Protein AF-A0A8J6KHP9-F1 (afdb_monomer)

Structure (mmCIF, N/CA/C/O backbone):
data_AF-A0A8J6KHP9-F1
#
_entry.id   AF-A0A8J6KHP9-F1
#
loop_
_atom_site.group_PDB
_atom_site.id
_atom_site.type_symbol
_atom_site.label_atom_id
_atom_site.label_alt_id
_atom_site.label_comp_id
_atom_site.label_asym_id
_atom_site.label_entity_id
_atom_site.label_seq_id
_atom_site.pdbx_PDB_ins_code
_atom_site.Cartn_x
_atom_site.Cartn_y
_atom_site.Cartn_z
_atom_site.occupancy
_atom_site.B_iso_or_equiv
_atom_site.auth_seq_id
_atom_site.auth_comp_id
_atom_site.auth_asym_id
_atom_site.auth_atom_id
_atom_site.pdbx_PDB_model_num
ATOM 1 N N . MET A 1 1 ? 7.158 -9.880 22.405 1.00 41.91 1 MET A N 1
ATOM 2 C CA . MET A 1 1 ? 7.813 -11.017 21.715 1.00 41.91 1 MET A CA 1
ATOM 3 C C . MET A 1 1 ? 7.104 -11.278 20.381 1.00 41.91 1 MET A C 1
ATOM 5 O O . MET A 1 1 ? 6.634 -12.377 20.151 1.00 41.91 1 MET A O 1
ATOM 9 N N . MET A 1 2 ? 6.993 -10.249 19.528 1.00 43.53 2 MET A N 1
ATOM 10 C CA . MET A 1 2 ? 6.227 -10.294 18.264 1.00 43.53 2 MET A CA 1
ATOM 11 C C . MET A 1 2 ? 7.138 -10.132 17.031 1.00 43.53 2 MET A C 1
ATOM 13 O O . MET A 1 2 ? 6.866 -10.678 15.973 1.00 43.53 2 MET A O 1
ATOM 17 N N . TYR A 1 3 ? 8.308 -9.507 17.210 1.00 37.44 3 TYR A N 1
ATOM 18 C CA . TYR A 1 3 ? 9.297 -9.254 16.154 1.00 37.44 3 TYR A CA 1
ATOM 19 C C . TYR A 1 3 ? 10.010 -10.499 15.593 1.00 37.44 3 TYR A C 1
ATOM 21 O O . TYR A 1 3 ? 10.637 -10.418 14.544 1.00 37.44 3 TYR A O 1
ATOM 29 N N . VAL A 1 4 ? 9.942 -11.652 16.269 1.00 40.34 4 VAL A N 1
ATOM 30 C CA . VAL A 1 4 ? 10.718 -12.851 15.885 1.00 40.34 4 VAL A CA 1
ATOM 31 C C . VAL A 1 4 ? 9.944 -13.781 14.940 1.00 40.34 4 VAL A C 1
ATOM 33 O O . VAL A 1 4 ? 10.559 -14.576 14.233 1.00 40.34 4 VAL A O 1
ATOM 36 N N . PHE A 1 5 ? 8.613 -13.674 14.866 1.00 41.16 5 PHE A N 1
ATOM 37 C CA . PHE A 1 5 ? 7.814 -14.570 14.019 1.00 41.16 5 PHE A CA 1
ATOM 38 C C . PHE A 1 5 ? 7.846 -14.166 12.533 1.00 41.16 5 PHE A C 1
ATOM 40 O O . PHE A 1 5 ? 7.834 -15.023 11.656 1.00 41.16 5 PHE A O 1
ATOM 47 N N . LEU A 1 6 ? 8.025 -12.872 12.247 1.00 47.81 6 LEU A N 1
ATOM 48 C CA . LEU A 1 6 ? 7.967 -12.319 10.889 1.00 47.81 6 LEU A CA 1
ATOM 49 C C . LEU A 1 6 ? 9.156 -12.731 9.988 1.00 47.81 6 LEU A C 1
ATOM 51 O O . LEU A 1 6 ? 9.051 -12.731 8.762 1.00 47.81 6 LEU A O 1
ATOM 55 N N . MET A 1 7 ? 10.299 -13.110 10.575 1.00 47.34 7 MET A N 1
ATOM 56 C CA . MET A 1 7 ? 11.555 -13.321 9.834 1.00 47.34 7 MET A CA 1
ATOM 57 C C . MET A 1 7 ? 11.634 -14.637 9.041 1.00 47.34 7 MET A C 1
ATOM 59 O O . MET A 1 7 ? 12.557 -14.794 8.245 1.00 47.34 7 MET A O 1
ATOM 63 N N . HIS A 1 8 ? 10.700 -15.576 9.227 1.00 51.94 8 HIS A N 1
ATOM 64 C CA . HIS A 1 8 ? 10.710 -16.860 8.506 1.00 51.94 8 HIS A CA 1
ATOM 65 C C . HIS A 1 8 ? 9.834 -16.878 7.238 1.00 51.94 8 HIS A C 1
ATOM 67 O O . HIS A 1 8 ? 9.860 -17.871 6.513 1.00 51.94 8 HIS A O 1
ATOM 73 N N . VAL A 1 9 ? 9.090 -15.801 6.946 1.00 56.47 9 VAL A N 1
ATOM 74 C CA . VAL A 1 9 ? 8.057 -15.783 5.885 1.00 56.47 9 VAL A CA 1
ATOM 75 C C . VAL A 1 9 ? 8.343 -14.761 4.775 1.00 56.47 9 VAL A C 1
ATOM 77 O O . VAL A 1 9 ? 7.897 -14.937 3.642 1.00 56.47 9 VAL A O 1
ATOM 80 N N . ILE A 1 10 ? 9.127 -13.711 5.045 1.00 73.19 10 ILE A N 1
ATOM 81 C CA . ILE A 1 10 ? 9.343 -12.631 4.073 1.00 73.19 10 ILE A CA 1
ATOM 82 C C . ILE A 1 10 ? 10.492 -12.983 3.121 1.00 73.19 10 ILE A C 1
ATOM 84 O O . ILE A 1 10 ? 11.666 -12.991 3.492 1.00 73.19 10 ILE A O 1
ATOM 88 N N . SER A 1 11 ? 10.148 -13.243 1.859 1.00 86.81 11 SER A N 1
ATOM 89 C CA . SER A 1 11 ? 11.133 -13.473 0.803 1.00 86.81 11 SER A CA 1
ATOM 90 C C . SER A 1 11 ? 11.884 -12.182 0.445 1.00 86.81 11 SER A C 1
ATOM 92 O O . SER A 1 11 ? 11.356 -11.074 0.565 1.00 86.81 11 SER A O 1
ATOM 94 N N . LEU A 1 12 ? 13.104 -12.316 -0.091 1.00 92.25 12 LEU A N 1
ATOM 95 C CA . LEU A 1 12 ? 13.861 -11.174 -0.624 1.00 92.25 12 LEU A CA 1
ATOM 96 C C . LEU A 1 12 ? 13.064 -10.403 -1.692 1.00 92.25 12 LEU A C 1
ATOM 98 O O . LEU A 1 12 ? 13.215 -9.192 -1.821 1.00 92.25 12 LEU A O 1
ATOM 102 N N . ARG A 1 13 ? 12.198 -11.092 -2.444 1.00 92.94 13 ARG A N 1
ATOM 103 C CA . ARG A 1 13 ? 11.340 -10.465 -3.453 1.00 92.94 13 ARG A CA 1
ATOM 104 C C . ARG A 1 13 ? 10.256 -9.598 -2.815 1.00 92.94 13 ARG A C 1
ATOM 106 O O . ARG A 1 13 ? 10.065 -8.483 -3.278 1.00 92.94 13 ARG A O 1
ATOM 113 N N . CYS A 1 14 ? 9.623 -10.050 -1.728 1.00 95.31 14 CYS A N 1
ATOM 114 C CA . CYS A 1 14 ? 8.669 -9.228 -0.973 1.00 95.31 14 CYS A CA 1
ATOM 115 C C . CYS A 1 14 ? 9.326 -7.941 -0.455 1.00 95.31 14 CYS A C 1
ATOM 117 O O . CYS A 1 14 ? 8.735 -6.874 -0.566 1.00 95.31 14 CYS A O 1
ATOM 119 N N . ILE A 1 15 ? 10.568 -8.024 0.041 1.00 95.62 15 ILE A N 1
ATOM 120 C CA . ILE A 1 15 ? 11.327 -6.842 0.489 1.00 95.62 15 ILE A CA 1
ATOM 121 C C . ILE A 1 15 ? 11.543 -5.869 -0.673 1.00 95.62 15 ILE A C 1
ATOM 123 O O . ILE A 1 15 ? 11.303 -4.675 -0.535 1.00 95.62 15 ILE A O 1
ATOM 127 N N . LYS A 1 16 ? 11.972 -6.372 -1.836 1.00 96.75 16 LYS A N 1
ATOM 128 C CA . LYS A 1 16 ? 12.183 -5.537 -3.025 1.00 96.75 16 LYS A CA 1
ATOM 129 C C . LYS A 1 16 ? 10.888 -4.882 -3.516 1.00 96.75 16 LYS A C 1
ATOM 131 O O . LYS A 1 16 ? 10.909 -3.701 -3.833 1.00 96.75 16 LYS A O 1
ATOM 136 N N . LEU A 1 17 ? 9.778 -5.622 -3.542 1.00 97.56 17 LEU A N 1
ATOM 137 C CA . LEU A 1 17 ? 8.459 -5.086 -3.891 1.00 97.56 17 LEU A CA 1
ATOM 138 C C . LEU A 1 17 ? 8.041 -3.973 -2.921 1.00 97.56 17 LEU A C 1
ATOM 140 O O . LEU A 1 17 ? 7.697 -2.885 -3.368 1.00 97.56 17 LEU A O 1
ATOM 144 N N . ALA A 1 18 ? 8.159 -4.205 -1.610 1.00 96.69 18 ALA A N 1
ATOM 145 C CA . ALA A 1 18 ? 7.829 -3.210 -0.591 1.00 96.69 18 ALA A CA 1
ATOM 146 C C . ALA A 1 18 ? 8.674 -1.931 -0.721 1.00 96.69 18 ALA A C 1
ATOM 148 O O . ALA A 1 18 ? 8.159 -0.835 -0.556 1.00 96.69 18 ALA A O 1
ATOM 149 N N . LEU A 1 19 ? 9.953 -2.042 -1.086 1.00 96.44 19 LEU A N 1
ATOM 150 C CA . LEU A 1 19 ? 10.816 -0.872 -1.293 1.00 96.44 19 LEU A CA 1
ATOM 151 C C . LEU A 1 19 ? 10.499 -0.078 -2.568 1.00 96.44 19 LEU A C 1
ATOM 153 O O . LEU A 1 19 ? 10.877 1.087 -2.664 1.00 96.44 19 LEU A O 1
ATOM 157 N N . VAL A 1 20 ? 9.887 -0.713 -3.570 1.00 97.06 20 VAL A N 1
ATOM 158 C CA . VAL A 1 20 ? 9.733 -0.135 -4.914 1.00 97.06 20 VAL A CA 1
ATOM 159 C C . VAL A 1 20 ? 8.308 0.324 -5.208 1.00 97.06 20 VAL A C 1
ATOM 161 O O . VAL A 1 20 ? 8.139 1.215 -6.036 1.00 97.06 20 VAL A O 1
ATOM 164 N N . HIS A 1 21 ? 7.298 -0.254 -4.558 1.00 96.94 21 HIS A N 1
ATOM 165 C CA . HIS A 1 21 ? 5.907 -0.051 -4.958 1.00 96.94 21 HIS A CA 1
ATOM 166 C C . HIS A 1 21 ? 5.464 1.420 -4.998 1.00 96.94 21 HIS A C 1
ATOM 168 O O . HIS A 1 21 ? 4.969 1.854 -6.036 1.00 96.94 21 HIS A O 1
ATOM 174 N N . ASP A 1 22 ? 5.780 2.196 -3.961 1.00 96.75 22 ASP A N 1
ATOM 175 C CA . ASP A 1 22 ? 5.438 3.626 -3.870 1.00 96.75 22 ASP A CA 1
ATOM 176 C C . ASP A 1 22 ? 6.585 4.550 -4.314 1.00 96.75 22 ASP A C 1
ATO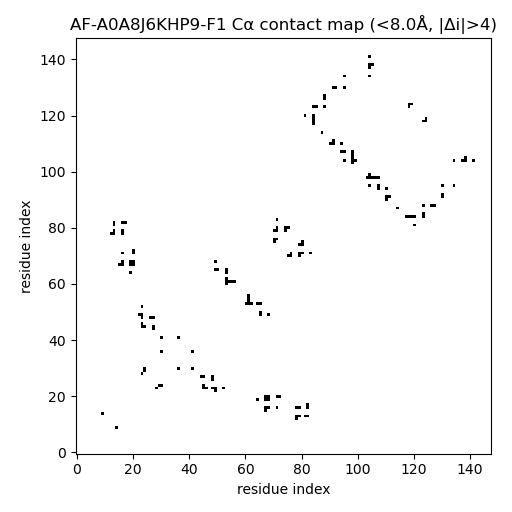M 178 O O . ASP A 1 22 ? 6.572 5.762 -4.111 1.00 96.75 22 ASP A O 1
ATOM 182 N N . MET A 1 23 ? 7.616 4.017 -4.981 1.00 96.62 23 MET A N 1
ATOM 183 C CA . MET A 1 23 ? 8.763 4.824 -5.420 1.00 96.62 23 MET A CA 1
ATOM 184 C C . MET A 1 23 ? 8.355 5.951 -6.390 1.00 96.62 23 MET A C 1
ATOM 186 O O . MET A 1 23 ? 9.012 6.993 -6.443 1.00 96.62 23 MET A O 1
ATOM 190 N N . ALA A 1 24 ? 7.257 5.778 -7.132 1.00 97.00 24 ALA A N 1
ATOM 191 C CA . ALA A 1 24 ? 6.712 6.791 -8.036 1.00 97.00 24 ALA A CA 1
ATOM 192 C C . ALA A 1 24 ? 6.265 8.078 -7.310 1.00 97.00 24 ALA A C 1
ATOM 194 O O . ALA A 1 24 ? 6.330 9.171 -7.887 1.00 97.00 24 ALA A O 1
ATOM 195 N N . GLU A 1 25 ? 5.864 7.969 -6.042 1.00 96.69 25 GLU A N 1
ATOM 196 C CA . GLU A 1 25 ? 5.322 9.068 -5.239 1.00 96.69 25 GLU A CA 1
ATOM 197 C C . GLU A 1 25 ? 6.356 10.159 -4.955 1.00 96.69 25 GLU A C 1
ATOM 199 O O . GLU A 1 25 ? 5.997 11.311 -4.721 1.00 96.69 25 GLU A O 1
ATOM 204 N N . CYS A 1 26 ? 7.657 9.866 -5.081 1.00 96.44 26 CYS A N 1
ATOM 205 C CA . CYS A 1 26 ? 8.686 10.903 -4.966 1.00 96.44 26 CYS A CA 1
ATOM 206 C C . CYS A 1 26 ? 8.613 11.969 -6.078 1.00 96.44 26 CYS A C 1
ATOM 208 O O . CYS A 1 26 ? 9.187 13.048 -5.927 1.00 96.44 26 CYS A O 1
ATOM 210 N N . ILE A 1 27 ? 7.919 11.677 -7.186 1.00 96.25 27 ILE A N 1
ATOM 211 C CA . ILE A 1 27 ? 7.654 12.623 -8.280 1.00 96.25 27 ILE A CA 1
ATOM 212 C C . ILE A 1 27 ? 6.177 13.012 -8.314 1.00 96.25 27 ILE A C 1
ATOM 214 O O . ILE A 1 27 ? 5.861 14.187 -8.490 1.00 96.25 27 ILE A O 1
ATOM 218 N N . VAL A 1 28 ? 5.283 12.028 -8.197 1.00 95.62 28 VAL A N 1
ATOM 219 C CA . VAL A 1 28 ? 3.836 12.222 -8.376 1.00 95.62 28 VAL A CA 1
ATOM 220 C C . VAL A 1 28 ? 3.171 12.799 -7.119 1.00 95.62 28 VAL A C 1
ATOM 222 O O . VAL A 1 28 ? 2.156 13.485 -7.223 1.00 95.62 28 VAL A O 1
ATOM 225 N N . GLY A 1 29 ? 3.782 12.595 -5.950 1.00 94.25 29 GLY A N 1
ATOM 226 C CA . GLY A 1 29 ? 3.138 12.757 -4.650 1.00 94.25 29 GLY A CA 1
ATOM 227 C C . GLY A 1 29 ? 2.277 11.545 -4.286 1.00 94.25 29 GLY A C 1
ATOM 228 O O . GLY A 1 29 ? 1.934 10.737 -5.149 1.00 94.25 29 GLY A O 1
ATOM 229 N N . ASP A 1 30 ? 1.932 11.442 -3.004 1.00 93.12 30 ASP A N 1
ATOM 230 C CA . ASP A 1 30 ? 0.961 10.470 -2.491 1.00 93.12 30 ASP A CA 1
ATOM 231 C C . ASP A 1 30 ? -0.455 10.924 -2.888 1.00 93.12 30 ASP A C 1
ATOM 233 O O . ASP A 1 30 ? -1.002 11.877 -2.324 1.00 93.12 30 ASP A O 1
ATOM 237 N N . ILE A 1 31 ? -1.007 10.301 -3.937 1.00 90.50 31 ILE A N 1
ATOM 238 C CA . ILE A 1 31 ? -2.362 10.580 -4.430 1.00 90.50 31 ILE A CA 1
ATOM 239 C C . ILE A 1 31 ? -3.359 9.771 -3.601 1.00 90.50 31 ILE A C 1
ATOM 241 O O . ILE A 1 31 ? -3.563 8.571 -3.826 1.00 90.50 31 ILE A O 1
ATOM 245 N N . ALA A 1 32 ? -4.070 10.465 -2.721 1.00 88.00 32 ALA A N 1
ATOM 246 C CA . ALA A 1 32 ? -5.091 9.888 -1.869 1.00 88.00 32 ALA A CA 1
ATOM 247 C C . ALA A 1 32 ? -6.469 9.864 -2.566 1.00 88.00 32 ALA A C 1
ATOM 249 O O . ALA A 1 32 ? -6.736 10.618 -3.507 1.00 88.00 32 ALA A O 1
ATOM 250 N N . PRO A 1 33 ? -7.433 9.062 -2.068 1.00 84.38 33 PRO A N 1
ATOM 251 C CA . PRO A 1 33 ? -8.806 9.074 -2.582 1.00 84.38 33 PRO A CA 1
ATOM 252 C C . PRO A 1 33 ? -9.478 10.460 -2.569 1.00 84.38 33 PRO A C 1
ATOM 254 O O . PRO A 1 33 ? -10.370 10.717 -3.376 1.00 84.38 33 PRO A O 1
ATOM 257 N N . ALA A 1 34 ? -9.049 11.356 -1.673 1.00 88.31 34 ALA A N 1
ATOM 258 C CA . ALA A 1 34 ? -9.575 12.715 -1.552 1.00 88.31 34 ALA A CA 1
ATOM 259 C C . ALA A 1 34 ? -9.192 13.638 -2.727 1.00 88.31 34 ALA A C 1
ATOM 261 O O . ALA A 1 34 ? -9.895 14.620 -2.978 1.00 88.31 34 ALA A O 1
ATOM 262 N N . ASP A 1 35 ? -8.137 13.313 -3.480 1.00 90.50 35 ASP A N 1
ATOM 263 C CA . ASP A 1 35 ? -7.639 14.140 -4.587 1.00 90.50 35 ASP A CA 1
ATOM 264 C C . ASP A 1 35 ? -8.480 14.011 -5.868 1.00 90.50 35 ASP A C 1
ATOM 266 O O . ASP A 1 35 ? -8.298 14.770 -6.819 1.00 90.50 35 ASP A O 1
ATOM 270 N N . ASN A 1 36 ? -9.449 13.086 -5.895 1.00 91.12 36 ASN A N 1
ATOM 271 C CA . ASN A 1 36 ? -10.379 12.861 -7.012 1.00 91.12 36 ASN A CA 1
ATOM 272 C C . ASN A 1 36 ? -9.698 12.597 -8.374 1.00 91.12 36 ASN A C 1
ATOM 274 O O . ASN A 1 36 ? -10.283 12.853 -9.430 1.00 91.12 36 ASN A O 1
ATOM 278 N N . ILE A 1 37 ? -8.479 12.054 -8.368 1.00 92.56 37 ILE A N 1
ATOM 279 C CA . ILE A 1 37 ? -7.785 11.589 -9.573 1.00 92.56 37 ILE A CA 1
ATOM 280 C C . ILE A 1 37 ? -8.299 10.193 -9.947 1.00 92.56 37 ILE A C 1
ATOM 282 O O . ILE A 1 37 ? -8.472 9.326 -9.088 1.00 92.56 37 ILE A O 1
ATOM 286 N N . SER A 1 38 ? -8.566 9.954 -11.236 1.00 93.81 38 SER A N 1
ATOM 287 C CA . SER A 1 38 ? -9.001 8.628 -11.685 1.00 93.81 38 SER A CA 1
ATOM 288 C C . SER A 1 38 ? -7.865 7.611 -11.568 1.00 93.81 38 SER A C 1
ATOM 290 O O . SER A 1 38 ? -6.687 7.959 -11.654 1.00 93.81 38 SER A O 1
ATOM 292 N N . LYS A 1 39 ? -8.206 6.327 -11.420 1.00 89.44 39 LYS A N 1
ATOM 293 C CA . LYS A 1 39 ? -7.201 5.255 -11.340 1.00 89.44 39 LYS A CA 1
ATOM 294 C C . LYS A 1 39 ? -6.316 5.204 -12.583 1.00 89.44 39 LYS A C 1
ATOM 296 O O . LYS A 1 39 ? -5.125 4.947 -12.477 1.00 89.44 39 LYS A O 1
ATOM 301 N N . GLU A 1 40 ? -6.895 5.465 -13.750 1.00 93.06 40 GLU A N 1
ATOM 302 C CA . GLU A 1 40 ? -6.190 5.463 -15.030 1.00 93.06 40 GLU A CA 1
ATOM 303 C C . GLU A 1 40 ? -5.175 6.604 -15.104 1.00 93.06 40 GLU A C 1
ATOM 305 O O . GLU A 1 40 ? -4.058 6.401 -15.575 1.00 93.06 40 GLU A O 1
ATOM 310 N N . GLU A 1 41 ? -5.549 7.790 -14.620 1.00 94.62 41 GLU A N 1
ATOM 311 C CA . GLU A 1 41 ? -4.660 8.948 -14.611 1.00 94.62 41 GLU A CA 1
ATOM 312 C C . GLU A 1 41 ? -3.561 8.803 -13.555 1.00 94.62 41 GLU A C 1
ATOM 314 O O . GLU A 1 41 ? -2.400 9.052 -13.877 1.00 94.62 41 GLU A O 1
ATOM 319 N N . LYS A 1 42 ? -3.888 8.309 -12.350 1.00 93.69 42 LYS A N 1
ATOM 320 C CA . LYS A 1 42 ? -2.896 7.954 -11.319 1.00 93.69 42 LYS A CA 1
ATOM 321 C C . LYS A 1 42 ? -1.869 6.972 -11.885 1.00 93.69 42 LYS A C 1
ATOM 323 O O . LYS A 1 42 ? -0.682 7.281 -11.925 1.00 93.69 42 LYS A O 1
ATOM 328 N N . HIS A 1 43 ? -2.334 5.856 -12.448 1.00 94.00 43 HIS A N 1
ATOM 329 C CA . HIS A 1 43 ? -1.455 4.844 -13.033 1.00 94.00 43 HIS A CA 1
ATOM 330 C C . HIS A 1 43 ? -0.598 5.406 -14.177 1.00 94.00 43 HIS A C 1
ATOM 332 O O . HIS A 1 43 ? 0.579 5.073 -14.302 1.00 94.00 43 HIS A O 1
ATOM 338 N N . ARG A 1 44 ? -1.154 6.282 -15.027 1.00 97.00 44 ARG A N 1
ATOM 339 C CA . ARG A 1 44 ? -0.390 6.934 -16.101 1.00 97.00 44 ARG A CA 1
ATOM 340 C C . ARG A 1 44 ? 0.739 7.802 -15.536 1.00 97.00 44 ARG A C 1
ATOM 342 O O . ARG A 1 44 ? 1.863 7.704 -16.027 1.00 97.00 44 ARG A O 1
ATOM 349 N N . GLN A 1 45 ? 0.449 8.630 -14.531 1.00 96.75 45 GLN A N 1
ATOM 350 C CA . GLN A 1 45 ? 1.443 9.496 -13.890 1.00 96.75 45 GLN A CA 1
ATOM 351 C C . GLN A 1 45 ? 2.544 8.675 -13.210 1.00 96.75 45 GLN A C 1
ATOM 353 O O . GLN A 1 45 ? 3.726 8.929 -13.443 1.00 96.75 45 GLN A O 1
ATOM 358 N N . GLU A 1 46 ? 2.171 7.643 -12.454 1.00 97.19 46 GLU A N 1
ATOM 359 C CA . GLU A 1 46 ? 3.119 6.758 -11.768 1.00 97.19 46 GLU A CA 1
ATOM 360 C C . GLU A 1 46 ? 3.990 5.979 -12.750 1.00 97.19 46 GLU A C 1
ATOM 362 O O . GLU A 1 46 ? 5.204 5.882 -12.572 1.00 97.19 46 GLU A O 1
ATOM 367 N N . LYS A 1 47 ? 3.410 5.509 -13.857 1.00 97.06 47 LYS A N 1
ATOM 368 C CA . LYS A 1 47 ? 4.156 4.847 -14.930 1.00 97.06 47 LYS A CA 1
ATOM 369 C C . LYS A 1 47 ? 5.200 5.760 -15.559 1.00 97.06 47 LYS A C 1
ATOM 371 O O . LYS A 1 47 ? 6.320 5.321 -15.830 1.00 97.06 47 LYS A O 1
ATOM 376 N N . ASP A 1 48 ? 4.839 7.008 -15.840 1.00 97.75 48 ASP A N 1
ATOM 377 C CA . ASP A 1 48 ? 5.759 7.980 -16.428 1.00 97.75 48 ASP A CA 1
ATOM 378 C C . ASP A 1 48 ? 6.877 8.350 -15.434 1.00 97.75 48 ASP A C 1
ATOM 380 O O . ASP A 1 48 ? 8.049 8.397 -15.823 1.00 97.75 48 ASP A O 1
ATOM 384 N N . ALA A 1 49 ? 6.549 8.491 -14.145 1.00 97.81 49 ALA A N 1
ATOM 385 C CA . ALA A 1 49 ? 7.523 8.689 -13.073 1.00 97.81 49 ALA A CA 1
ATOM 386 C C . ALA A 1 49 ? 8.488 7.501 -12.941 1.00 97.81 49 ALA A C 1
ATOM 388 O O . ALA A 1 49 ? 9.704 7.692 -12.946 1.00 97.81 49 ALA A O 1
ATOM 389 N N . MET A 1 50 ? 7.987 6.265 -12.924 1.00 97.69 50 MET A N 1
ATOM 390 C CA . MET A 1 50 ? 8.829 5.071 -12.807 1.00 97.69 50 MET A CA 1
ATOM 391 C C . MET A 1 50 ? 9.710 4.837 -14.027 1.00 97.69 50 MET A C 1
ATOM 393 O O . MET A 1 50 ? 10.860 4.417 -13.884 1.00 97.69 50 MET A O 1
ATOM 397 N N . LYS A 1 51 ? 9.236 5.159 -15.236 1.00 96.75 51 LYS A N 1
ATOM 398 C CA . LYS A 1 51 ? 10.096 5.172 -16.431 1.00 96.75 51 LYS A CA 1
ATOM 399 C C . LYS A 1 51 ? 11.238 6.169 -16.287 1.00 96.75 51 LYS A C 1
ATOM 401 O O . LYS A 1 51 ? 12.364 5.851 -16.666 1.00 96.75 51 LYS A O 1
ATOM 406 N N . HIS A 1 52 ? 10.962 7.357 -15.751 1.00 97.31 52 HIS A N 1
ATOM 407 C CA . HIS A 1 52 ? 12.001 8.344 -15.497 1.00 97.31 52 HIS A CA 1
ATOM 408 C C . HIS A 1 52 ? 12.993 7.853 -14.434 1.00 97.31 52 HIS A C 1
ATOM 410 O O . HIS A 1 52 ? 14.185 7.776 -14.726 1.00 97.31 52 HIS A O 1
ATOM 416 N N . LEU A 1 53 ? 12.519 7.440 -13.257 1.00 96.81 53 LEU A N 1
ATOM 417 C CA . LEU A 1 53 ? 13.360 6.998 -12.139 1.00 96.81 53 LEU A CA 1
ATOM 418 C C . LEU A 1 53 ? 14.233 5.799 -12.511 1.00 96.81 53 LEU A C 1
ATOM 420 O O . LEU A 1 53 ? 15.447 5.827 -12.317 1.00 96.81 53 LEU A O 1
ATOM 424 N N . SER A 1 54 ? 13.641 4.776 -13.130 1.00 95.56 54 SER A N 1
ATOM 425 C CA . SER A 1 54 ? 14.388 3.595 -13.575 1.00 95.56 54 SER A CA 1
ATOM 426 C C . SER A 1 54 ? 15.425 3.929 -14.653 1.00 95.56 54 SER A C 1
ATOM 428 O O . SER A 1 54 ? 16.473 3.294 -14.702 1.00 95.56 54 SER A O 1
ATOM 430 N N . SER A 1 55 ? 15.198 4.951 -15.491 1.00 95.50 55 SER A N 1
ATOM 431 C CA . SER A 1 55 ? 16.168 5.372 -16.515 1.00 95.50 55 SER A CA 1
ATOM 432 C C . SER A 1 55 ? 17.458 5.977 -15.954 1.00 95.50 55 SER A C 1
ATOM 434 O O . SER A 1 55 ? 18.447 6.043 -16.680 1.00 95.50 55 SER A O 1
ATOM 436 N N . LEU A 1 56 ? 17.455 6.391 -14.683 1.00 96.25 56 LEU A N 1
ATOM 437 C CA . LEU A 1 56 ? 18.631 6.919 -13.987 1.00 96.25 56 LEU A CA 1
ATOM 438 C C . LEU A 1 56 ? 19.531 5.807 -13.424 1.00 96.25 56 LEU A C 1
ATOM 440 O O . LEU A 1 56 ? 20.639 6.088 -12.966 1.00 96.25 56 LEU A O 1
ATOM 444 N N . LEU A 1 57 ? 19.060 4.557 -13.438 1.00 95.81 57 LEU A N 1
ATOM 445 C CA . LEU A 1 57 ? 19.779 3.398 -12.923 1.00 95.81 57 LEU A CA 1
ATOM 446 C C . LEU A 1 57 ? 20.587 2.698 -14.033 1.00 95.81 57 LEU A C 1
ATOM 448 O O . LEU A 1 57 ? 20.241 2.813 -15.212 1.00 95.81 57 LEU A O 1
ATOM 452 N N . PRO A 1 58 ? 21.634 1.930 -13.675 1.00 96.62 58 PRO A N 1
ATOM 453 C CA . PRO A 1 58 ? 22.294 1.002 -14.595 1.00 96.62 58 PRO A CA 1
ATOM 454 C C . PRO A 1 58 ? 21.305 0.018 -15.245 1.00 96.62 58 PRO A C 1
ATOM 456 O O . PRO A 1 58 ? 20.277 -0.304 -14.651 1.00 96.62 58 PRO A O 1
ATOM 459 N N . ASP A 1 59 ? 21.603 -0.471 -16.454 1.00 91.81 59 ASP A N 1
ATOM 460 C CA . ASP A 1 59 ? 20.652 -1.243 -17.277 1.00 91.81 59 ASP A CA 1
ATOM 461 C C . ASP A 1 59 ? 20.092 -2.506 -16.594 1.00 91.81 59 ASP A C 1
ATOM 463 O O . ASP A 1 59 ? 18.924 -2.851 -16.789 1.00 91.81 59 ASP A O 1
ATOM 467 N N . ASP A 1 60 ? 20.904 -3.187 -15.784 1.00 89.88 60 ASP A N 1
ATOM 468 C CA . ASP A 1 60 ? 20.506 -4.362 -15.006 1.00 89.88 60 ASP A CA 1
ATOM 469 C C . ASP A 1 60 ? 19.494 -4.003 -13.907 1.00 89.88 60 ASP A C 1
ATOM 471 O O . ASP A 1 60 ? 18.444 -4.640 -13.800 1.00 89.88 60 ASP A O 1
ATOM 475 N N . MET A 1 61 ? 19.757 -2.935 -13.152 1.00 94.25 61 MET A N 1
ATOM 476 C CA . MET A 1 61 ? 18.868 -2.441 -12.095 1.00 94.25 61 MET A CA 1
ATOM 477 C C . MET A 1 61 ? 17.610 -1.765 -12.645 1.00 94.25 61 MET A C 1
ATOM 479 O O . MET A 1 61 ? 16.526 -1.925 -12.088 1.00 94.25 61 MET A O 1
ATOM 483 N N . LYS A 1 62 ? 17.735 -1.023 -13.749 1.00 95.56 62 LYS A N 1
ATOM 484 C CA . LYS A 1 62 ? 16.627 -0.348 -14.433 1.00 95.56 62 LYS A CA 1
ATOM 485 C C . LYS A 1 62 ? 15.506 -1.325 -14.750 1.00 95.56 62 LYS A C 1
ATOM 487 O O . LYS A 1 62 ? 14.342 -1.047 -14.463 1.00 95.56 62 LYS A O 1
ATOM 492 N N . LYS A 1 63 ? 15.869 -2.457 -15.361 1.00 95.12 63 LYS A N 1
ATOM 493 C CA . LYS A 1 63 ? 14.912 -3.494 -15.737 1.00 95.12 63 LYS A CA 1
ATOM 494 C C . LYS A 1 63 ? 14.257 -4.100 -14.499 1.00 95.12 63 LYS A C 1
ATOM 496 O O . LYS A 1 63 ? 13.035 -4.160 -14.447 1.00 95.12 63 LYS A O 1
ATOM 501 N N . GLU A 1 64 ? 15.054 -4.487 -13.504 1.00 95.94 64 GLU A N 1
ATOM 502 C CA . GLU A 1 64 ? 14.545 -5.107 -12.277 1.00 95.94 64 GLU A CA 1
ATOM 503 C C . GLU A 1 64 ? 13.565 -4.192 -11.524 1.00 95.94 64 GLU A C 1
ATOM 505 O O . GLU A 1 64 ? 12.469 -4.625 -11.180 1.00 95.94 64 GLU A O 1
ATOM 510 N N . VAL A 1 65 ? 13.920 -2.922 -11.302 1.00 97.06 65 VAL A N 1
ATOM 511 C CA . VAL A 1 65 ? 13.073 -1.963 -10.569 1.00 97.06 65 VAL A CA 1
ATOM 512 C C . VAL A 1 65 ? 11.760 -1.705 -11.304 1.00 97.06 65 VAL A C 1
ATOM 514 O O . VAL A 1 65 ? 10.699 -1.710 -10.681 1.00 97.06 65 VAL A O 1
ATOM 517 N N . TYR A 1 66 ? 11.809 -1.510 -12.624 1.00 96.94 66 TYR A N 1
ATOM 518 C CA . TYR A 1 66 ? 10.594 -1.284 -13.405 1.00 96.94 66 TYR A CA 1
ATOM 519 C C . TYR A 1 66 ? 9.681 -2.522 -13.414 1.00 96.94 66 TYR A C 1
ATOM 521 O O . TYR A 1 66 ? 8.473 -2.386 -13.237 1.00 96.94 66 TYR A O 1
ATOM 529 N N . GLU A 1 67 ? 10.242 -3.727 -13.573 1.00 96.69 67 GLU A N 1
ATOM 530 C CA . GLU A 1 67 ? 9.472 -4.979 -13.555 1.00 96.69 67 GLU A CA 1
ATOM 531 C C . GLU A 1 67 ? 8.847 -5.262 -12.181 1.00 96.69 67 GLU A C 1
ATOM 533 O O . GLU A 1 67 ? 7.702 -5.702 -12.122 1.00 96.69 67 GLU A O 1
ATOM 538 N N . LEU A 1 68 ? 9.550 -4.971 -11.080 1.00 97.81 68 LEU A N 1
ATOM 539 C CA . LEU A 1 68 ? 9.005 -5.103 -9.722 1.00 97.81 68 LEU A CA 1
ATOM 540 C C . LEU A 1 68 ? 7.829 -4.154 -9.480 1.00 97.81 68 LEU A C 1
ATOM 542 O O . LEU A 1 68 ? 6.805 -4.570 -8.939 1.00 97.81 68 LEU A O 1
ATOM 546 N N . TRP A 1 69 ? 7.963 -2.890 -9.888 1.00 97.94 69 TRP A N 1
ATOM 547 C CA . TRP A 1 69 ? 6.867 -1.928 -9.797 1.00 97.94 69 TRP A CA 1
ATOM 548 C C . TRP A 1 69 ? 5.657 -2.389 -10.622 1.00 97.94 69 TRP A C 1
ATOM 550 O O . TRP A 1 69 ? 4.539 -2.436 -10.116 1.00 97.94 69 TRP A O 1
ATOM 560 N N . GLU A 1 70 ? 5.880 -2.817 -11.868 1.00 97.12 70 GLU A N 1
ATOM 561 C CA . GLU A 1 70 ? 4.806 -3.285 -12.749 1.00 97.12 70 GLU A CA 1
ATOM 562 C C . GLU A 1 70 ? 4.129 -4.563 -12.216 1.00 97.12 70 GLU A C 1
ATOM 564 O O . GLU A 1 70 ? 2.911 -4.716 -12.335 1.00 97.12 70 GLU A O 1
ATOM 569 N N . GLU A 1 71 ? 4.888 -5.468 -11.593 1.00 97.44 71 GLU A N 1
ATOM 570 C CA . GLU A 1 71 ? 4.370 -6.662 -10.917 1.00 97.44 71 GLU A CA 1
ATOM 571 C C . GLU A 1 71 ? 3.444 -6.308 -9.748 1.00 97.44 71 GLU A C 1
ATOM 573 O O . GLU A 1 71 ? 2.384 -6.931 -9.602 1.00 97.44 71 GLU A O 1
ATOM 578 N N . TYR A 1 72 ? 3.833 -5.320 -8.934 1.00 97.88 72 TYR A N 1
ATOM 579 C CA . TYR A 1 72 ? 3.010 -4.824 -7.837 1.00 97.88 72 TYR A CA 1
ATOM 580 C C . TYR A 1 72 ? 1.732 -4.166 -8.357 1.00 97.88 72 TYR A C 1
ATOM 582 O O . TYR A 1 72 ? 0.643 -4.552 -7.937 1.00 97.88 72 TYR A O 1
ATOM 590 N N . GLU A 1 73 ? 1.831 -3.264 -9.331 1.00 96.00 73 GLU A N 1
ATOM 591 C CA . GLU A 1 73 ? 0.676 -2.570 -9.917 1.00 96.00 73 GLU A CA 1
ATOM 592 C C . GLU A 1 73 ? -0.384 -3.535 -10.459 1.00 96.00 73 GLU A C 1
ATOM 594 O O . GLU A 1 73 ? -1.585 -3.371 -10.234 1.00 96.00 73 GLU A O 1
ATOM 599 N N . HIS A 1 74 ? 0.054 -4.597 -11.139 1.00 96.25 74 HIS A N 1
ATOM 600 C CA . HIS A 1 74 ? -0.850 -5.600 -11.700 1.00 96.25 74 HIS A CA 1
ATOM 601 C C . HIS A 1 74 ? -1.232 -6.705 -10.712 1.00 96.25 74 HIS A C 1
ATOM 603 O O . HIS A 1 74 ? -2.039 -7.573 -11.059 1.00 96.25 74 HIS A O 1
ATOM 609 N N . GLN A 1 75 ? -0.658 -6.711 -9.503 1.00 96.88 75 GLN A N 1
ATOM 610 C CA . GLN A 1 75 ? -0.862 -7.758 -8.500 1.00 96.88 75 GLN A CA 1
ATOM 611 C C . GLN A 1 75 ? -0.645 -9.161 -9.100 1.00 96.88 75 GLN A C 1
ATOM 613 O O . GLN A 1 75 ? -1.445 -10.085 -8.912 1.00 96.88 75 GLN A O 1
ATOM 618 N N . ALA A 1 76 ? 0.424 -9.305 -9.890 1.00 96.50 76 ALA A N 1
ATOM 619 C CA . ALA A 1 76 ? 0.619 -10.448 -10.782 1.00 96.50 76 ALA A CA 1
ATOM 620 C C . ALA A 1 76 ? 1.148 -11.710 -10.073 1.00 96.50 76 ALA A C 1
ATOM 622 O O . ALA A 1 76 ? 0.941 -12.823 -10.560 1.00 96.50 76 ALA A O 1
ATOM 623 N N . SER A 1 77 ? 1.796 -11.558 -8.916 1.00 95.75 77 SER A N 1
ATOM 624 C CA . SER A 1 77 ? 2.418 -12.648 -8.153 1.00 95.75 77 SER A CA 1
ATOM 625 C C . SER A 1 77 ? 1.771 -12.854 -6.779 1.00 95.75 77 SER A C 1
ATOM 627 O O . SER A 1 77 ? 0.921 -12.074 -6.339 1.00 95.75 77 SER A O 1
ATOM 629 N N . ALA A 1 78 ? 2.144 -13.942 -6.098 1.00 94.94 78 ALA A N 1
ATOM 630 C CA . ALA A 1 78 ? 1.737 -14.168 -4.712 1.00 94.94 78 ALA A CA 1
ATOM 631 C C . ALA A 1 78 ? 2.418 -13.160 -3.775 1.00 94.94 78 ALA A C 1
ATOM 633 O O . ALA A 1 78 ? 1.783 -12.652 -2.856 1.00 94.94 78 ALA A O 1
ATOM 634 N N . GLU A 1 79 ? 3.676 -12.823 -4.057 1.00 95.12 79 GLU A N 1
ATOM 635 C CA . GLU A 1 79 ? 4.463 -11.835 -3.331 1.00 95.12 79 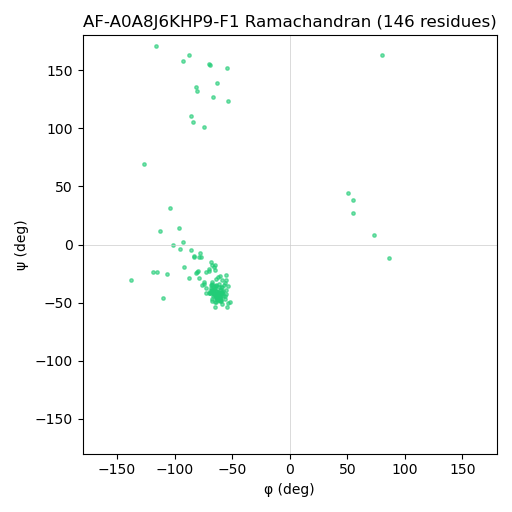GLU A CA 1
ATOM 636 C C . GLU A 1 79 ? 3.863 -10.430 -3.453 1.00 95.12 79 GLU A C 1
ATOM 638 O O . GLU A 1 79 ? 3.704 -9.763 -2.439 1.00 95.12 79 GLU A O 1
ATOM 643 N N . ALA A 1 80 ? 3.445 -9.998 -4.647 1.00 96.62 80 ALA A N 1
ATOM 644 C CA . ALA A 1 80 ? 2.798 -8.697 -4.846 1.00 96.62 80 ALA A CA 1
ATOM 645 C C . ALA A 1 80 ? 1.476 -8.576 -4.076 1.00 96.62 80 ALA A C 1
ATOM 647 O O . ALA A 1 80 ? 1.218 -7.549 -3.451 1.00 96.62 80 ALA A O 1
ATOM 648 N N . LYS A 1 81 ? 0.671 -9.646 -4.070 1.00 96.38 81 LYS A N 1
ATOM 649 C CA . LYS A 1 81 ? -0.578 -9.714 -3.293 1.00 96.38 81 LYS A CA 1
ATOM 650 C C . LYS A 1 81 ? -0.315 -9.685 -1.795 1.00 96.38 81 LYS A C 1
ATOM 652 O O . LYS A 1 81 ? -0.989 -8.962 -1.072 1.00 96.38 81 LYS A O 1
ATOM 657 N N . PHE A 1 82 ? 0.686 -10.438 -1.344 1.00 95.56 82 PHE A N 1
ATOM 658 C CA . PHE A 1 82 ? 1.114 -10.430 0.049 1.00 95.56 82 PHE A CA 1
ATOM 659 C C . PHE A 1 82 ? 1.578 -9.035 0.483 1.00 95.56 82 PHE A C 1
ATOM 661 O O . PHE A 1 82 ? 1.129 -8.545 1.513 1.00 95.56 82 PHE A O 1
ATOM 668 N N . VAL A 1 83 ? 2.421 -8.370 -0.315 1.00 96.69 83 VAL A N 1
ATOM 669 C CA . VAL A 1 83 ? 2.892 -7.009 -0.013 1.00 96.69 83 VAL A CA 1
ATOM 670 C C . VAL A 1 83 ? 1.734 -6.012 -0.029 1.00 96.69 83 VAL A C 1
ATOM 672 O O . VAL A 1 83 ? 1.712 -5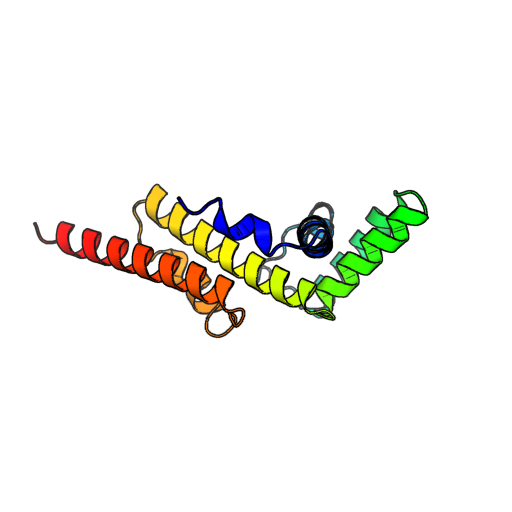.136 0.822 1.00 96.69 83 VAL A O 1
ATOM 675 N N . LYS A 1 84 ? 0.725 -6.174 -0.898 1.00 97.31 84 LYS A N 1
ATOM 676 C CA . LYS A 1 84 ? -0.446 -5.283 -0.890 1.00 97.31 84 LYS A CA 1
ATOM 677 C C . LYS A 1 84 ? -1.313 -5.430 0.357 1.00 97.31 84 LYS A C 1
ATOM 679 O O . LYS A 1 84 ? -1.852 -4.448 0.861 1.00 97.31 84 LYS A O 1
ATOM 684 N N . GLU A 1 85 ? -1.476 -6.655 0.846 1.00 96.94 85 GLU A N 1
ATOM 685 C CA . GLU A 1 85 ? -2.140 -6.891 2.128 1.00 96.94 85 GLU A CA 1
ATOM 686 C C . GLU A 1 85 ? -1.293 -6.361 3.298 1.00 96.94 85 GLU A C 1
ATOM 688 O O . GLU A 1 85 ? -1.851 -5.844 4.262 1.00 96.94 85 GLU A O 1
ATOM 693 N N . LEU A 1 86 ? 0.040 -6.443 3.214 1.00 95.88 86 LEU A N 1
ATOM 694 C CA . LEU A 1 86 ? 0.944 -5.904 4.233 1.00 95.88 86 LEU A CA 1
ATOM 695 C C . LEU A 1 86 ? 0.886 -4.370 4.300 1.00 95.88 86 LEU A C 1
ATOM 697 O O . LEU A 1 86 ? 0.766 -3.834 5.394 1.00 95.88 86 LEU A O 1
ATOM 701 N N . ASP A 1 87 ? 0.898 -3.696 3.150 1.00 96.94 87 ASP A N 1
ATOM 702 C CA . ASP A 1 87 ? 0.691 -2.247 2.991 1.00 96.94 87 ASP A CA 1
ATOM 703 C C . ASP A 1 87 ? -0.607 -1.786 3.688 1.00 96.94 87 ASP A C 1
ATOM 705 O O . ASP A 1 87 ? -0.614 -0.925 4.563 1.00 96.94 87 ASP A O 1
ATOM 709 N N . GLN A 1 88 ? -1.720 -2.481 3.434 1.00 97.06 88 GLN A N 1
ATOM 710 C CA . GLN A 1 88 ? -2.999 -2.178 4.091 1.00 97.06 88 GLN A CA 1
ATOM 711 C C . GLN A 1 88 ? -3.012 -2.466 5.595 1.00 97.06 88 GLN A C 1
ATOM 713 O O . GLN A 1 88 ? -3.729 -1.796 6.339 1.00 97.06 88 GLN A O 1
ATOM 718 N N . CYS A 1 89 ? -2.273 -3.484 6.038 1.00 97.12 89 CYS A N 1
ATOM 719 C CA . CYS A 1 89 ? -2.135 -3.813 7.452 1.00 97.12 89 CYS A CA 1
ATOM 720 C C . CYS A 1 89 ? -1.317 -2.747 8.191 1.00 97.12 89 CYS A C 1
ATOM 722 O O . CYS A 1 89 ? -1.657 -2.391 9.317 1.00 97.12 89 CYS A O 1
ATOM 724 N N . GLU A 1 90 ? -0.255 -2.243 7.562 1.00 97.12 90 GLU A N 1
ATOM 725 C CA . GLU A 1 90 ? 0.575 -1.161 8.092 1.00 97.12 90 GLU A CA 1
ATOM 726 C C . GLU A 1 90 ? -0.251 0.124 8.234 1.00 97.12 90 GLU A C 1
ATOM 728 O O . GLU A 1 90 ? -0.303 0.691 9.323 1.00 97.12 90 GLU A O 1
ATOM 733 N N . MET A 1 91 ? -1.042 0.471 7.214 1.00 96.88 91 MET A N 1
ATOM 734 C CA . MET A 1 91 ? -1.914 1.648 7.236 1.00 96.88 91 MET A CA 1
ATOM 735 C C . MET A 1 91 ? -2.888 1.656 8.430 1.00 96.88 91 MET A C 1
ATOM 737 O O . MET A 1 91 ? -3.066 2.684 9.088 1.00 96.88 91 MET A O 1
ATOM 741 N N . ILE A 1 92 ? -3.538 0.525 8.740 1.00 97.88 92 ILE A N 1
ATOM 742 C CA . ILE A 1 92 ? -4.456 0.458 9.892 1.00 97.88 92 ILE A CA 1
ATOM 743 C C . ILE A 1 92 ? -3.712 0.423 11.231 1.00 97.88 92 ILE A C 1
ATOM 745 O O . ILE A 1 92 ? -4.207 0.988 12.205 1.00 97.88 92 ILE A O 1
ATOM 749 N N . LEU A 1 93 ? -2.519 -0.177 11.288 1.00 97.81 93 LEU A N 1
ATOM 750 C CA . LEU A 1 93 ? -1.669 -0.124 12.477 1.00 97.81 93 LEU A CA 1
ATOM 751 C C . LEU A 1 93 ? -1.272 1.326 12.779 1.00 97.81 93 LEU A C 1
ATOM 753 O O . LEU A 1 93 ? -1.456 1.792 13.902 1.00 97.81 93 LEU A O 1
ATOM 757 N N . GLN A 1 94 ? -0.835 2.074 11.766 1.00 97.25 94 GLN A N 1
ATOM 758 C CA . GLN A 1 94 ? -0.500 3.485 11.917 1.00 97.25 94 GLN A CA 1
ATOM 759 C C . GLN A 1 94 ? -1.721 4.317 12.347 1.00 97.25 94 GLN A C 1
ATOM 761 O O . GLN A 1 94 ? -1.593 5.232 13.165 1.00 97.25 94 GLN A O 1
ATOM 766 N N . ALA A 1 95 ? -2.919 3.979 11.853 1.00 97.62 95 ALA A N 1
ATOM 767 C CA . ALA A 1 95 ? -4.162 4.606 12.293 1.00 97.62 95 ALA A CA 1
ATOM 768 C C . ALA A 1 95 ? -4.469 4.333 13.780 1.00 97.62 95 ALA A C 1
ATOM 770 O O . ALA A 1 95 ? -4.891 5.254 14.479 1.00 97.62 95 ALA A O 1
ATOM 771 N N . LEU A 1 96 ? -4.235 3.113 14.287 1.00 97.25 96 LEU A N 1
ATOM 772 C CA . LEU A 1 96 ? -4.339 2.811 15.725 1.00 97.25 96 LEU A CA 1
ATOM 773 C C . LEU A 1 96 ? -3.379 3.687 16.540 1.00 97.25 96 LEU A C 1
ATOM 775 O O . LEU A 1 96 ? -3.806 4.365 17.474 1.00 97.25 96 LEU A O 1
ATOM 779 N N . GLU A 1 97 ? -2.104 3.727 16.154 1.00 97.19 97 GLU A N 1
ATOM 780 C CA . GLU A 1 97 ? -1.084 4.509 16.860 1.00 97.19 97 GLU A CA 1
ATOM 781 C C . GLU A 1 97 ? -1.443 6.002 16.918 1.00 97.19 97 GLU A C 1
ATOM 783 O O . GLU A 1 97 ? -1.300 6.645 17.961 1.00 97.19 97 GLU A O 1
ATOM 788 N N . TYR A 1 98 ? -1.963 6.574 15.827 1.00 97.31 98 TYR A N 1
ATOM 789 C CA . TYR A 1 98 ? -2.413 7.967 15.827 1.00 97.31 98 TYR A CA 1
ATOM 790 C C . TYR A 1 98 ? -3.636 8.202 16.713 1.00 97.31 98 TYR A C 1
ATOM 792 O O . TYR A 1 98 ? -3.687 9.212 17.421 1.00 97.31 98 TYR A O 1
ATOM 800 N N . GLU A 1 99 ? -4.605 7.285 16.730 1.00 96.94 99 GLU A N 1
ATOM 801 C CA . GLU A 1 99 ? -5.746 7.369 17.646 1.00 96.94 99 GLU A CA 1
ATOM 802 C C . GLU A 1 99 ? -5.301 7.354 19.120 1.00 96.94 99 GLU A C 1
ATOM 804 O O . GLU A 1 99 ? -5.834 8.122 19.931 1.00 96.94 99 GLU A O 1
ATOM 809 N N . GLU A 1 100 ? -4.300 6.541 19.468 1.00 95.19 100 GLU A N 1
ATOM 810 C CA . GLU A 1 100 ? -3.717 6.481 20.813 1.00 95.19 100 GLU A CA 1
ATOM 811 C C . GLU A 1 100 ? -2.957 7.758 21.181 1.00 95.19 100 GLU A C 1
ATOM 813 O O . GLU A 1 100 ? -3.197 8.344 22.244 1.00 95.19 100 GLU A O 1
ATOM 818 N N . LEU A 1 101 ? -2.075 8.225 20.291 1.00 96.12 101 LEU A N 1
ATOM 819 C CA . LEU A 1 101 ? -1.274 9.435 20.491 1.00 96.12 101 LEU A CA 1
ATOM 820 C C . LEU A 1 101 ? -2.156 10.677 20.657 1.00 96.12 101 LEU A C 1
ATOM 822 O O . LEU A 1 101 ? -1.905 11.511 21.532 1.00 96.12 101 LEU A O 1
ATOM 826 N N . GLU A 1 102 ? -3.218 10.790 19.857 1.00 95.94 102 GLU A N 1
ATOM 827 C CA . GLU A 1 102 ? -4.187 11.883 19.958 1.00 95.94 102 GLU A CA 1
ATOM 828 C C . GLU A 1 102 ? -5.200 11.698 21.096 1.00 95.94 102 GLU A C 1
ATOM 830 O O . GLU A 1 102 ? -5.941 12.634 21.410 1.00 95.94 102 GLU A O 1
ATOM 835 N N . LYS A 1 103 ? -5.247 10.513 21.721 1.00 94.81 103 LYS A N 1
ATOM 836 C CA . LYS A 1 103 ? -6.274 10.102 22.692 1.00 94.81 103 LYS A CA 1
ATOM 837 C C . LYS A 1 103 ? -7.693 10.226 22.132 1.00 94.81 103 LYS A C 1
ATOM 839 O O . LYS A 1 103 ? -8.614 10.615 22.853 1.00 94.81 103 LYS A O 1
ATOM 844 N N . ARG A 1 104 ? -7.871 9.900 20.853 1.00 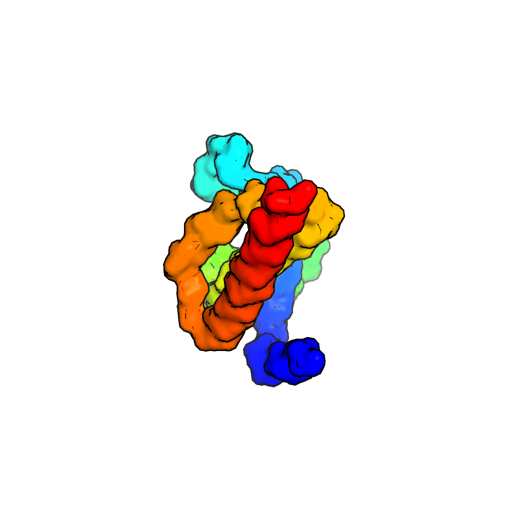94.31 104 ARG A N 1
ATOM 845 C CA . ARG A 1 104 ? -9.144 9.965 20.122 1.00 94.31 104 ARG A CA 1
ATOM 846 C C . ARG A 1 104 ? -9.449 8.615 19.461 1.00 94.31 104 ARG A C 1
ATOM 848 O O . ARG A 1 104 ? -9.395 8.515 18.236 1.00 94.31 104 ARG A O 1
ATOM 855 N N . PRO A 1 105 ? -9.760 7.580 20.251 1.00 93.62 105 PRO A N 1
ATOM 856 C CA . PRO A 1 105 ? -10.060 6.255 19.738 1.00 93.62 105 PRO A CA 1
ATOM 857 C C . PRO A 1 105 ? -11.320 6.310 18.868 1.00 93.62 105 PRO A C 1
ATOM 859 O O . PRO A 1 105 ? -12.269 7.036 19.176 1.00 93.62 105 PRO A O 1
ATOM 862 N N . GLY A 1 106 ? -11.306 5.593 17.747 1.00 93.81 106 GLY A N 1
ATOM 863 C CA . GLY A 1 106 ? -12.410 5.600 16.786 1.00 93.81 106 GLY A CA 1
ATOM 864 C C . GLY A 1 106 ? -12.357 6.716 15.732 1.00 93.81 106 GLY A C 1
ATOM 865 O O . GLY A 1 106 ? -13.120 6.671 14.769 1.00 93.81 106 GLY A O 1
ATOM 866 N N . ARG A 1 107 ? -11.485 7.726 15.877 1.00 96.56 107 ARG A N 1
ATOM 867 C CA . ARG A 1 107 ? -11.432 8.896 14.975 1.00 96.56 107 ARG A CA 1
ATOM 868 C C . ARG A 1 107 ? -11.105 8.538 13.525 1.00 96.56 107 ARG A C 1
ATOM 870 O O . ARG A 1 107 ? -11.578 9.229 12.629 1.00 96.56 107 ARG A O 1
ATOM 877 N N . LEU A 1 108 ? -10.285 7.517 13.296 1.00 96.75 108 LEU A N 1
ATOM 878 C CA . LEU A 1 108 ? -9.764 7.125 11.986 1.00 96.75 108 LEU A CA 1
ATOM 879 C C . LEU A 1 108 ? -10.485 5.884 11.435 1.00 96.75 108 LEU A C 1
ATOM 881 O O . LEU A 1 108 ? -9.901 5.094 10.697 1.00 96.75 108 LEU A O 1
ATOM 885 N N . GLN A 1 109 ? -11.771 5.719 11.773 1.00 96.88 109 GLN A N 1
ATOM 886 C CA . GLN A 1 109 ? -12.597 4.582 11.351 1.00 96.88 109 GLN A CA 1
ATOM 887 C C . GLN A 1 109 ? -12.615 4.368 9.829 1.00 96.88 109 GLN A C 1
ATOM 889 O O . GLN A 1 109 ? -12.577 3.224 9.384 1.00 96.88 109 GLN A O 1
ATOM 894 N N . ASP A 1 110 ? -12.588 5.442 9.036 1.00 96.25 110 ASP A N 1
ATOM 895 C CA . ASP A 1 110 ? -12.61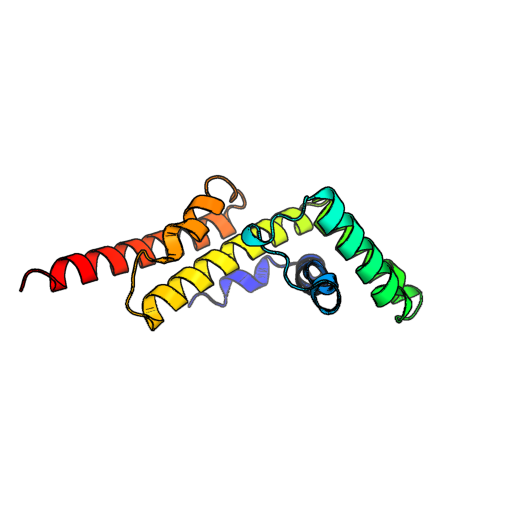6 5.367 7.570 1.00 96.25 110 ASP A CA 1
ATOM 896 C C . ASP A 1 110 ? -11.477 4.497 6.999 1.00 96.25 110 ASP A C 1
ATOM 898 O O . ASP A 1 110 ? -11.671 3.782 6.013 1.00 96.25 110 ASP A O 1
ATOM 902 N N . PHE A 1 111 ? -10.300 4.485 7.643 1.00 96.12 111 PHE A N 1
ATOM 903 C CA . PHE A 1 111 ? -9.175 3.636 7.237 1.00 96.12 111 PHE A CA 1
ATOM 904 C C . PHE A 1 111 ? -9.481 2.147 7.440 1.00 96.12 111 PHE A C 1
ATOM 906 O O . PHE A 1 111 ? -9.184 1.336 6.560 1.00 96.12 111 PHE A O 1
ATOM 913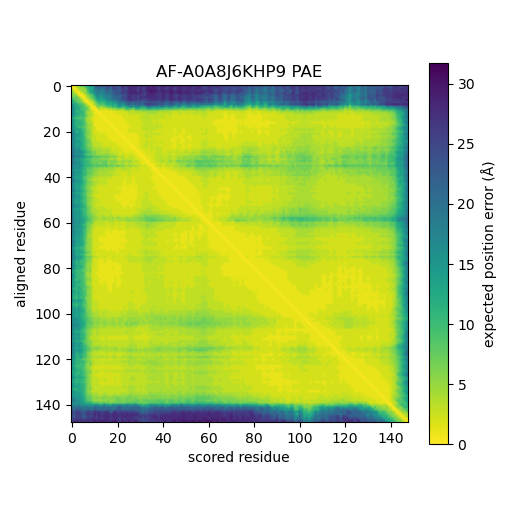 N N . TYR A 1 112 ? -10.135 1.791 8.546 1.00 96.81 112 TYR A N 1
ATOM 914 C CA . TYR A 1 112 ? -10.563 0.422 8.844 1.00 96.81 112 TYR A CA 1
ATOM 915 C C . TYR A 1 112 ? -11.695 -0.034 7.922 1.00 96.81 112 TYR A C 1
ATOM 917 O O . TYR A 1 112 ? -11.664 -1.150 7.404 1.00 96.81 112 TYR A O 1
ATOM 925 N N . ASP A 1 113 ? -12.666 0.837 7.654 1.00 96.62 113 ASP A N 1
ATOM 926 C CA . ASP A 1 113 ? -13.775 0.530 6.748 1.00 96.62 113 ASP A CA 1
ATOM 927 C C . ASP A 1 113 ? -13.264 0.304 5.318 1.00 96.62 113 ASP A C 1
ATOM 929 O O . ASP A 1 113 ? -13.730 -0.591 4.605 1.00 96.62 113 ASP A O 1
ATOM 933 N N . SER A 1 114 ? -12.234 1.055 4.911 1.00 95.06 114 SER A N 1
ATOM 934 C CA . SER A 1 114 ? -11.611 0.910 3.596 1.00 95.06 114 SER A CA 1
ATOM 935 C C . SER A 1 114 ? -10.918 -0.443 3.385 1.00 95.06 114 SER A C 1
ATOM 937 O O . SER A 1 114 ? -10.716 -0.833 2.232 1.00 95.06 114 SER A O 1
ATOM 939 N N . THR A 1 115 ? -10.544 -1.169 4.445 1.00 95.69 115 THR A N 1
ATOM 940 C CA . THR A 1 115 ? -9.820 -2.453 4.362 1.00 95.69 115 THR A CA 1
ATOM 941 C C . THR A 1 115 ? -10.711 -3.681 4.567 1.00 95.69 115 THR A C 1
ATOM 943 O O . THR A 1 115 ? -10.249 -4.816 4.412 1.00 95.69 115 THR A O 1
ATOM 946 N N . ALA A 1 116 ? -12.011 -3.485 4.810 1.00 92.94 116 ALA A N 1
ATOM 947 C CA . ALA A 1 116 ? -12.968 -4.564 5.024 1.00 92.94 116 ALA A CA 1
ATOM 948 C C . ALA A 1 116 ? -12.955 -5.603 3.881 1.00 92.94 116 ALA A C 1
ATOM 950 O O . ALA A 1 116 ? -13.151 -5.289 2.705 1.00 92.94 116 ALA A O 1
ATOM 951 N N . GLY A 1 117 ? -12.719 -6.872 4.233 1.00 93.88 117 GLY A N 1
ATOM 952 C CA . GLY A 1 117 ? -12.703 -7.999 3.291 1.00 93.88 117 GLY A CA 1
ATOM 953 C C . GLY A 1 117 ? -11.482 -8.074 2.364 1.00 93.88 117 GLY A C 1
ATOM 954 O O . GLY A 1 117 ? -11.480 -8.896 1.441 1.00 93.88 117 GLY A O 1
ATOM 955 N N . LYS A 1 118 ? -10.451 -7.243 2.576 1.00 95.12 118 LYS A N 1
ATOM 956 C CA . LYS A 1 118 ? -9.242 -7.242 1.738 1.00 95.12 118 LYS A CA 1
ATOM 957 C C . LYS A 1 118 ? -8.165 -8.230 2.196 1.00 95.12 118 LYS A C 1
ATOM 959 O O . LYS A 1 118 ? -7.456 -8.757 1.344 1.00 95.12 118 LYS A O 1
ATOM 964 N N . PHE A 1 119 ? -8.098 -8.539 3.490 1.00 96.50 119 PHE A N 1
ATOM 965 C CA . PHE A 1 119 ? -7.114 -9.465 4.060 1.00 96.50 119 PHE A CA 1
ATOM 966 C C . PHE A 1 119 ? -7.511 -10.931 3.868 1.00 96.50 119 PHE A C 1
ATOM 968 O O . PHE A 1 119 ? -8.648 -11.324 4.140 1.00 96.50 119 PHE A O 1
ATOM 975 N N . LYS A 1 120 ? -6.566 -11.752 3.405 1.00 94.62 120 LYS A N 1
ATOM 976 C CA . LYS A 1 120 ? -6.760 -13.181 3.113 1.00 94.62 120 LYS A CA 1
ATOM 977 C C . LYS A 1 120 ? -5.591 -14.036 3.581 1.00 94.62 120 LYS A C 1
ATOM 979 O O . LYS A 1 120 ? -5.797 -15.207 3.900 1.00 94.62 120 LYS A O 1
ATOM 984 N N . HIS A 1 121 ? -4.376 -13.492 3.601 1.00 94.00 121 HIS A N 1
ATOM 985 C CA . HIS A 1 121 ? -3.194 -14.241 4.001 1.00 94.00 121 HIS A CA 1
ATOM 986 C C . HIS A 1 121 ? -3.269 -14.613 5.495 1.00 94.00 121 HIS A C 1
ATOM 988 O O . HIS A 1 121 ? -3.437 -13.715 6.321 1.00 94.00 121 HIS A O 1
ATOM 994 N N . PRO A 1 122 ? -3.104 -15.895 5.885 1.00 93.19 122 PRO A N 1
ATOM 995 C CA . PRO A 1 122 ? -3.357 -16.345 7.258 1.00 93.19 122 PRO A CA 1
ATOM 996 C C . PRO A 1 122 ? -2.590 -15.581 8.341 1.00 93.19 122 PRO A C 1
ATOM 998 O O . PRO A 1 122 ? -3.149 -15.293 9.394 1.00 93.19 122 PRO A O 1
ATOM 1001 N N . GLU A 1 123 ? -1.325 -15.236 8.089 1.00 91.06 123 GLU A N 1
ATOM 1002 C CA . GLU A 1 123 ? -0.527 -14.473 9.060 1.00 91.06 123 GLU A CA 1
ATOM 1003 C C . GLU A 1 123 ? -0.927 -12.998 9.132 1.00 91.06 123 GLU A C 1
ATOM 1005 O O . GLU A 1 123 ? -0.932 -12.419 10.215 1.00 91.06 123 GLU A O 1
ATOM 1010 N N . ILE A 1 124 ? -1.331 -12.401 8.005 1.00 93.62 124 ILE A N 1
ATOM 1011 C CA . ILE A 1 124 ? -1.797 -11.009 7.993 1.00 93.62 124 ILE A CA 1
ATOM 1012 C C . ILE A 1 124 ? -3.141 -10.932 8.711 1.00 93.62 124 ILE A C 1
ATOM 1014 O O . ILE A 1 124 ? -3.335 -10.064 9.547 1.00 93.62 124 ILE A O 1
ATOM 1018 N N . VAL A 1 125 ? -4.037 -11.895 8.481 1.00 95.75 125 VAL A N 1
ATOM 1019 C CA . VAL A 1 125 ? -5.315 -11.990 9.199 1.00 95.75 125 VAL A CA 1
ATOM 1020 C C . VAL A 1 125 ? -5.106 -12.097 10.712 1.00 95.75 125 VAL A C 1
ATOM 1022 O O . VAL A 1 125 ? -5.840 -11.458 11.463 1.00 95.75 125 VAL A O 1
ATOM 1025 N N . GLN A 1 126 ? -4.110 -12.860 11.175 1.00 94.81 126 GLN A N 1
ATOM 1026 C CA . GLN A 1 126 ? -3.785 -12.937 12.605 1.00 94.81 126 GLN A CA 1
ATOM 1027 C C . GLN A 1 126 ? -3.319 -11.586 13.159 1.00 94.81 126 GLN A C 1
ATOM 1029 O O . GLN A 1 126 ? -3.812 -11.161 14.202 1.00 94.81 126 GLN A O 1
ATOM 1034 N N . LEU A 1 127 ? -2.422 -10.895 12.451 1.00 94.44 127 LEU A N 1
ATOM 1035 C CA . LEU A 1 127 ? -1.937 -9.576 12.859 1.00 94.44 127 LEU A CA 1
ATOM 1036 C C . LEU A 1 127 ? -3.065 -8.537 12.882 1.00 94.44 127 LEU A C 1
ATOM 1038 O O . LEU A 1 127 ? -3.248 -7.840 13.873 1.00 94.44 127 LEU A O 1
ATOM 1042 N N . VAL A 1 128 ? -3.864 -8.487 11.820 1.00 96.12 128 VAL A N 1
ATOM 1043 C CA . VAL A 1 128 ? -5.025 -7.602 11.700 1.00 96.12 128 VAL A CA 1
ATOM 1044 C C . VAL A 1 128 ? -6.030 -7.865 12.823 1.00 96.12 128 VAL A C 1
ATOM 1046 O O . VAL A 1 128 ? -6.537 -6.919 13.416 1.00 96.12 128 VAL A O 1
ATOM 1049 N N . SER A 1 129 ? -6.282 -9.131 13.171 1.00 96.19 129 SER A N 1
ATOM 1050 C CA . SER A 1 129 ? -7.174 -9.480 14.288 1.00 96.19 129 SER A CA 1
ATOM 1051 C C . SER A 1 129 ? -6.660 -8.923 15.617 1.00 96.19 129 SER A C 1
ATOM 1053 O O . SER A 1 129 ? -7.441 -8.343 16.364 1.00 96.19 129 SER A O 1
ATOM 1055 N N . ALA A 1 130 ? -5.352 -9.018 15.879 1.00 96.56 130 ALA A N 1
ATOM 1056 C CA . ALA A 1 130 ? -4.748 -8.438 17.077 1.00 96.56 130 ALA A CA 1
ATOM 1057 C C . ALA A 1 130 ? -4.878 -6.903 17.111 1.00 96.56 130 ALA A C 1
ATOM 1059 O O . ALA A 1 130 ? -5.217 -6.349 18.154 1.00 96.56 130 ALA A O 1
ATOM 1060 N N . ILE A 1 131 ? -4.689 -6.227 15.968 1.00 96.69 131 ILE A N 1
ATOM 1061 C CA . ILE A 1 131 ? -4.886 -4.771 15.843 1.00 96.69 131 ILE A CA 1
ATOM 1062 C C . ILE A 1 131 ? -6.337 -4.391 16.174 1.00 96.69 131 ILE A C 1
ATOM 1064 O O . ILE A 1 131 ? -6.571 -3.458 16.943 1.00 96.69 131 ILE A O 1
ATOM 1068 N N . TYR A 1 132 ? -7.321 -5.120 15.632 1.00 96.25 132 TYR A N 1
ATOM 1069 C CA . TYR A 1 132 ? -8.732 -4.878 15.946 1.00 96.25 132 TYR A CA 1
ATOM 1070 C C . TYR A 1 132 ? -9.028 -5.100 17.434 1.00 96.25 132 TYR A C 1
ATOM 1072 O O . TYR A 1 132 ? -9.652 -4.246 18.053 1.00 96.25 132 TYR A O 1
ATOM 1080 N N . GLU A 1 133 ? -8.567 -6.202 18.028 1.00 96.69 133 GLU A N 1
ATOM 1081 C CA . GLU A 1 133 ? -8.787 -6.493 19.453 1.00 96.69 133 GLU A CA 1
ATOM 1082 C C . GLU A 1 133 ? -8.228 -5.393 20.369 1.00 96.69 133 GLU A C 1
ATOM 1084 O O . GLU A 1 133 ? -8.911 -4.944 21.295 1.00 96.69 133 GLU A O 1
ATOM 1089 N N . GLU A 1 134 ? -7.010 -4.923 20.091 1.00 95.81 134 GLU A N 1
ATOM 1090 C CA . GLU A 1 134 ? -6.373 -3.835 20.837 1.00 95.81 134 GLU A CA 1
ATOM 1091 C C . GLU A 1 134 ? -7.150 -2.521 20.689 1.00 95.81 134 GLU A C 1
ATOM 1093 O O . GLU A 1 134 ? -7.487 -1.870 21.685 1.00 95.81 134 GLU A O 1
ATOM 1098 N N . ARG A 1 135 ? -7.539 -2.173 19.459 1.00 95.88 135 ARG A N 1
ATOM 1099 C CA . ARG A 1 135 ? -8.330 -0.971 19.188 1.00 95.88 135 ARG A CA 1
ATOM 1100 C C . ARG A 1 135 ? -9.690 -0.983 19.886 1.00 95.88 135 ARG A C 1
ATOM 1102 O O . ARG A 1 135 ? -10.082 0.026 20.476 1.00 95.88 135 ARG A O 1
ATOM 1109 N N . GLU A 1 136 ? -10.406 -2.104 19.845 1.00 95.31 136 GLU A N 1
ATOM 1110 C CA . GLU A 1 136 ? -11.701 -2.256 20.522 1.00 95.31 136 GLU A CA 1
ATOM 1111 C C . GLU A 1 136 ? -11.556 -2.104 22.045 1.00 95.31 136 GLU A C 1
ATOM 1113 O O . GLU A 1 136 ? -12.349 -1.408 22.686 1.00 95.31 136 GLU A O 1
ATOM 1118 N N . SER A 1 137 ? -10.501 -2.682 22.630 1.00 94.69 137 SER A N 1
ATOM 1119 C CA . SER A 1 137 ? -10.176 -2.503 24.051 1.00 94.69 137 SER A CA 1
ATOM 1120 C C . SER A 1 137 ? -9.933 -1.026 24.399 1.00 94.69 137 SER A C 1
ATOM 1122 O O . SER A 1 137 ? -10.478 -0.508 25.384 1.00 94.69 137 SER A O 1
ATOM 1124 N N . ASN A 1 138 ? -9.183 -0.308 23.559 1.00 92.19 138 ASN A N 1
ATOM 1125 C CA . ASN A 1 138 ? -8.919 1.119 23.739 1.00 92.19 138 ASN A CA 1
ATOM 1126 C C . ASN A 1 138 ? -10.202 1.960 23.664 1.00 92.19 138 ASN A C 1
ATOM 1128 O O . ASN A 1 138 ? -10.433 2.806 24.536 1.00 92.19 138 ASN A O 1
ATOM 1132 N N . MET A 1 139 ? -11.079 1.690 22.693 1.00 91.12 139 MET A N 1
ATOM 1133 C CA . MET A 1 139 ? -12.381 2.357 22.570 1.00 91.12 139 MET A CA 1
ATOM 1134 C C . MET A 1 139 ? -13.274 2.116 23.797 1.00 91.12 139 MET A C 1
ATOM 1136 O O . MET A 1 139 ? -13.862 3.061 24.334 1.00 91.12 139 MET A O 1
ATOM 1140 N N . ALA A 1 140 ? -13.329 0.881 24.303 1.00 90.69 140 ALA A N 1
ATOM 1141 C CA . ALA A 1 140 ? -14.126 0.536 25.481 1.00 90.69 140 ALA A CA 1
ATOM 1142 C C . ALA A 1 140 ? -13.639 1.238 26.768 1.00 90.69 140 ALA A C 1
ATOM 1144 O O . ALA A 1 140 ? -14.446 1.675 27.600 1.00 90.69 140 ALA A O 1
ATOM 1145 N N . SER A 1 141 ? -12.320 1.388 26.931 1.00 82.31 141 SER A N 1
ATOM 1146 C CA . SER A 1 141 ? -11.720 2.025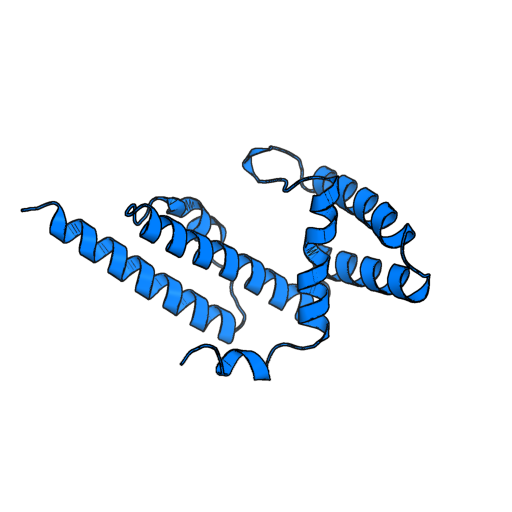 28.111 1.00 82.31 141 SER A CA 1
ATOM 1147 C C . SER A 1 141 ? -12.018 3.535 28.216 1.00 82.31 141 SER A C 1
ATOM 1149 O O . SER A 1 141 ? -12.255 4.050 29.316 1.00 82.31 141 SER A O 1
ATOM 1151 N N . GLN A 1 142 ? -12.111 4.249 27.087 1.00 68.31 142 GLN A N 1
ATOM 1152 C CA . GLN A 1 142 ? -12.489 5.669 27.073 1.00 68.31 142 GLN A CA 1
ATOM 1153 C C . GLN A 1 142 ? -13.990 5.903 27.278 1.00 68.31 142 GLN A C 1
ATOM 1155 O O . GLN A 1 142 ? -14.373 6.862 27.958 1.00 68.31 142 GLN A O 1
ATOM 1160 N N . GLY A 1 143 ? -14.845 5.010 26.766 1.00 60.62 143 GLY A N 1
ATOM 1161 C CA . GLY A 1 143 ? -16.292 5.071 27.001 1.00 60.62 143 GLY A CA 1
ATOM 1162 C C . GLY A 1 143 ? -16.661 5.012 28.490 1.00 60.62 143 GLY A C 1
ATOM 1163 O O . GLY A 1 143 ? -17.616 5.656 28.920 1.00 60.62 143 GLY A O 1
ATOM 1164 N N . SER A 1 144 ? -15.850 4.317 29.294 1.00 56.72 144 SER A N 1
ATOM 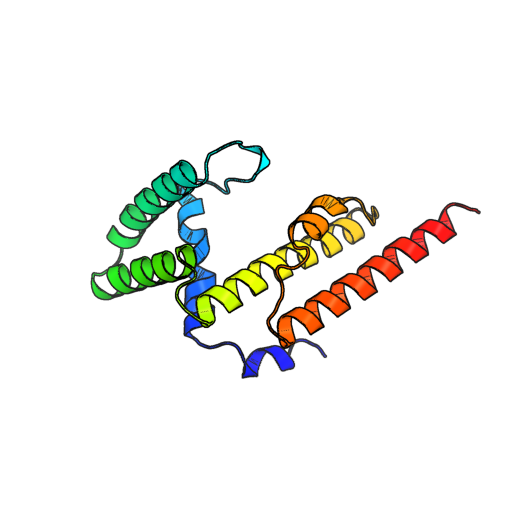1165 C CA . SER A 1 144 ? -16.048 4.175 30.745 1.00 56.72 144 SER A CA 1
ATOM 1166 C C . SER A 1 144 ? -15.538 5.377 31.559 1.00 56.72 144 SER A C 1
ATOM 1168 O O . SER A 1 144 ? -16.036 5.638 32.650 1.00 56.72 144 SER A O 1
ATOM 1170 N N . SER A 1 145 ? -14.579 6.144 31.028 1.00 53.34 145 SER A N 1
ATOM 1171 C CA . SER A 1 145 ? -13.993 7.319 31.704 1.00 53.34 145 SER A CA 1
ATOM 1172 C C . SER A 1 145 ? -14.814 8.604 31.535 1.00 53.34 145 SER A C 1
ATOM 1174 O O . SER A 1 145 ? -14.551 9.591 32.210 1.00 53.34 145 SER A O 1
ATOM 1176 N N . SER A 1 146 ? -15.816 8.597 30.650 1.00 48.66 146 SER A N 1
ATOM 1177 C CA . SER A 1 146 ? -16.663 9.761 30.343 1.00 48.66 146 SER A CA 1
ATOM 1178 C C . SER A 1 146 ? -17.951 9.826 31.187 1.00 48.66 146 SER A C 1
ATOM 1180 O O . SER A 1 146 ? -18.783 10.704 30.968 1.00 48.66 146 SER A O 1
ATOM 1182 N N . GLN A 1 147 ? -18.149 8.877 32.114 1.00 40.75 147 GLN A N 1
ATOM 1183 C CA . GLN A 1 147 ? -19.353 8.744 32.955 1.00 40.75 147 GLN A CA 1
ATOM 1184 C C . GLN A 1 147 ? -19.112 9.011 34.458 1.00 40.75 147 GLN A C 1
ATOM 1186 O O . GLN A 1 147 ? -19.994 8.732 35.271 1.00 40.75 147 GLN A O 1
ATOM 1191 N N . LEU A 1 148 ? -17.951 9.560 34.833 1.00 37.12 148 LEU A N 1
ATOM 1192 C CA . LEU A 1 148 ? -17.619 10.016 36.193 1.00 37.12 148 LEU A CA 1
ATOM 1193 C C . LEU A 1 148 ? -17.348 11.523 36.195 1.00 37.12 148 LEU A C 1
ATOM 1195 O O . LEU A 1 148 ? -17.731 12.172 37.193 1.00 37.12 148 LEU A O 1
#

pLDDT: mean 89.99, std 15.1, range [37.12, 97.94]

Organism: Eleutherodactylus coqui (NCBI:txid57060)

Mean predicted aligned error: 5.87 Å

Radius of gyration: 18.32 Å; Cα contacts (8 Å, |Δi|>4): 95; chains: 1; bounding box: 42×31×54 Å

Solvent-accessible surface area (backbone atoms only — not comparable to full-atom values): 8612 Å² total; per-residue (Å²): 142,68,83,75,70,61,75,84,73,70,47,75,63,36,54,51,36,67,71,38,59,66,55,27,33,83,74,72,44,86,83,50,86,85,72,72,69,51,72,68,58,51,53,51,52,36,51,55,35,38,56,53,58,28,67,76,43,59,75,74,56,18,51,53,54,45,51,42,30,52,34,39,77,65,47,71,45,73,51,33,45,50,41,52,44,48,54,55,50,49,54,44,50,53,43,50,53,50,22,59,75,70,70,39,62,74,75,58,46,68,59,54,64,73,48,67,90,66,67,74,53,72,70,57,45,53,53,49,49,52,53,50,55,52,50,53,53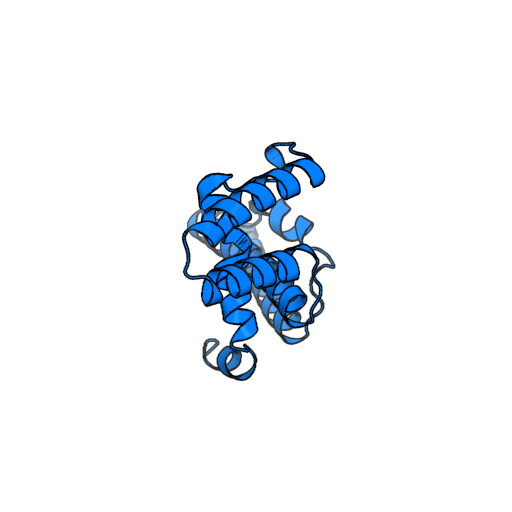,54,40,55,58,53,65,63,66,75,78,120

Foldseek 3Di:
DPVPPPVPPQDPLLVLLLVQQCVLCVPVNDDDVVNVDDPVRVVVSSLVSLLVVLVVDDPVSSVVSSVSNVCLVVVPDPSSLVSVLVVLLVQLLVVLVVCVVVVNQPPPVVSVVVCPPSDDPPVSVVSSVVSVVVSVVSVVVVVVVVPD

Nearest PDB structures (foldseek):
  4dmb-assembly1_A  TM=9.929E-01  e=1.825E-13  Homo sapiens
  4l7e-assembly1_A  TM=9.949E-01  e=3.412E-13  Homo sapiens
  4l7w-assembly1_A-2  TM=9.962E-01  e=3.989E-13  Homo sapiens
  4l1j-assembly1_A  TM=9.954E-01  e=4.915E-13  Homo sapiens
  3kh1-assembly1_A  TM=7.569E-01  e=6.518E-03  Paramagnetospirillum magnetotacticum MS-1

InterPro domains:
  IPR006674 HD domain [PF13023] (11-120)
  IPR039356 5'-deoxynucleotidase YfbR/HDDC2 [PTHR11845] (13-146)

Secondary structure (DSSP, 8-state):
--TTTGGGT--HHHHHHHHHTTTTHHHH----GGG---HHHHHHHHHHHHHHHHHTS-HHHHHHHHHHHHHHHTT-SHHHHHHHHHHHHHHHHHHHHHHHHTT-TTTTHHHHHHHTTT--SHHHHHHHHHHHHHHHHHHHHHHHHT--

Sequence (148 aa):
MMYVFLMHVISLRCIKLALVHDMAECIVGDIAPADNISKEEKHRQEKDAMKHLSSLLPDDMKKEVYELWEEYEHQASAEAKFVKELDQCEMILQALEYEELEKRPGRLQDFYDSTAGKFKHPEIVQLVSAIYEERESNMASQGSSSQL